Protein AF-A0A522CQW6-F1 (afdb_monomer_lite)

Structure (mmCIF, N/CA/C/O backbone):
data_AF-A0A522CQW6-F1
#
_entry.id   AF-A0A522CQW6-F1
#
loop_
_atom_site.group_PDB
_atom_site.id
_atom_site.type_symbol
_atom_site.label_atom_id
_atom_site.label_alt_id
_atom_site.label_comp_id
_atom_site.label_asym_id
_atom_site.label_entity_id
_atom_site.label_seq_id
_atom_site.pdbx_PDB_ins_code
_atom_site.Cartn_x
_atom_site.Cartn_y
_atom_site.Cartn_z
_atom_site.occupancy
_atom_site.B_iso_or_equiv
_atom_site.auth_seq_id
_atom_site.auth_comp_id
_atom_site.auth_asym_id
_atom_site.auth_atom_id
_atom_site.pdbx_PDB_model_num
ATOM 1 N N . MET A 1 1 ? 16.974 -10.071 -6.911 1.00 83.94 1 MET A N 1
ATOM 2 C CA . MET A 1 1 ? 16.119 -10.008 -5.702 1.00 83.94 1 MET A CA 1
ATOM 3 C C . MET A 1 1 ? 15.702 -11.432 -5.333 1.00 83.94 1 MET A C 1
ATOM 5 O O . MET A 1 1 ? 15.340 -12.178 -6.239 1.00 83.94 1 MET A O 1
ATOM 9 N N . SER A 1 2 ? 15.813 -11.854 -4.069 1.00 90.88 2 SER A N 1
ATOM 10 C CA . SER A 1 2 ? 15.404 -13.205 -3.643 1.00 90.88 2 SER A CA 1
ATOM 11 C C . SER A 1 2 ? 13.877 -13.356 -3.662 1.00 90.88 2 SER A C 1
ATOM 13 O O . SER A 1 2 ? 13.143 -12.373 -3.542 1.00 90.88 2 SER A O 1
ATOM 15 N N . ARG A 1 3 ? 13.378 -14.586 -3.861 1.00 90.00 3 ARG A N 1
ATOM 16 C CA . ARG A 1 3 ? 11.931 -14.852 -3.841 1.00 90.00 3 ARG A CA 1
ATOM 17 C C . ARG A 1 3 ? 11.395 -14.654 -2.412 1.00 90.00 3 ARG A C 1
ATOM 19 O O . ARG A 1 3 ? 11.976 -15.227 -1.491 1.00 90.00 3 ARG A O 1
ATOM 26 N N . PRO A 1 4 ? 10.311 -13.881 -2.210 1.00 90.25 4 PRO A N 1
ATOM 27 C CA . PRO A 1 4 ? 9.712 -13.724 -0.890 1.00 90.25 4 PRO A CA 1
ATOM 28 C C . PRO A 1 4 ? 9.151 -15.055 -0.373 1.00 90.25 4 PRO A C 1
ATOM 30 O O . PRO A 1 4 ? 8.714 -15.903 -1.153 1.00 90.25 4 PRO A O 1
ATOM 33 N N . SER A 1 5 ? 9.163 -15.234 0.950 1.00 93.12 5 SER A N 1
ATOM 34 C CA . SER A 1 5 ? 8.684 -16.458 1.601 1.00 93.12 5 SER A CA 1
ATOM 35 C C . SER A 1 5 ? 7.170 -16.653 1.432 1.00 93.12 5 SER A C 1
ATOM 37 O O . SER A 1 5 ? 6.427 -15.687 1.245 1.00 93.12 5 SER A O 1
ATOM 39 N N . LEU A 1 6 ? 6.690 -17.897 1.558 1.00 90.00 6 LEU A N 1
ATOM 40 C CA . LEU A 1 6 ? 5.256 -18.231 1.494 1.00 90.00 6 LEU A CA 1
ATOM 41 C C . LEU A 1 6 ? 4.418 -17.442 2.511 1.00 90.00 6 LEU A C 1
ATOM 43 O O . LEU A 1 6 ? 3.347 -16.946 2.173 1.00 90.00 6 LEU A O 1
ATOM 47 N N . LEU A 1 7 ? 4.939 -17.245 3.725 1.00 86.56 7 LEU A N 1
ATOM 48 C CA . LEU A 1 7 ? 4.290 -16.413 4.742 1.00 86.56 7 LEU A CA 1
ATOM 49 C C . LEU A 1 7 ? 4.139 -14.960 4.282 1.00 86.56 7 LEU A C 1
ATOM 51 O O . LEU A 1 7 ? 3.097 -14.351 4.493 1.00 86.56 7 LEU A O 1
ATOM 55 N N . THR A 1 8 ? 5.137 -14.417 3.582 1.00 86.94 8 THR A N 1
ATOM 56 C CA . THR A 1 8 ? 5.069 -13.054 3.031 1.00 86.94 8 THR A CA 1
ATOM 57 C C . THR A 1 8 ? 4.005 -12.956 1.935 1.00 86.94 8 THR A C 1
ATOM 59 O O . THR A 1 8 ? 3.337 -11.932 1.819 1.00 86.94 8 THR A O 1
ATOM 62 N N . TYR A 1 9 ? 3.799 -14.021 1.155 1.00 85.50 9 TYR A N 1
ATOM 63 C CA . TYR A 1 9 ? 2.716 -14.101 0.171 1.00 85.50 9 TYR A CA 1
ATOM 64 C C . TYR A 1 9 ? 1.330 -14.168 0.814 1.00 85.50 9 TYR A C 1
ATOM 66 O O . TYR A 1 9 ? 0.411 -13.506 0.328 1.00 85.50 9 TYR A O 1
ATOM 74 N N . LEU A 1 10 ? 1.187 -14.947 1.889 1.00 86.69 10 LEU A N 1
ATOM 75 C CA . LEU A 1 10 ? -0.073 -15.078 2.616 1.00 86.69 10 LEU A CA 1
ATOM 76 C C . LEU A 1 10 ? -0.441 -13.761 3.306 1.00 86.69 10 LEU A C 1
ATOM 78 O O . LEU A 1 10 ? -1.550 -13.271 3.134 1.00 86.69 10 LEU A O 1
ATOM 82 N N . VAL A 1 11 ? 0.507 -13.169 4.037 1.00 85.75 11 VAL A N 1
ATOM 83 C CA . VAL A 1 11 ? 0.308 -11.938 4.815 1.00 85.75 11 VAL A CA 1
ATOM 84 C C . VAL A 1 11 ? 0.219 -10.707 3.914 1.00 85.75 11 VAL A C 1
ATOM 86 O O . VAL A 1 11 ? -0.605 -9.827 4.153 1.00 85.75 11 VAL A O 1
ATOM 89 N N . GLY A 1 12 ? 1.018 -10.651 2.847 1.00 75.12 12 GLY A N 1
ATOM 90 C CA . GLY A 1 12 ? 1.054 -9.534 1.901 1.00 75.12 12 GLY A CA 1
ATOM 91 C C . GLY A 1 12 ? -0.091 -9.516 0.882 1.00 75.12 12 GLY A C 1
ATOM 92 O O . GLY A 1 12 ? -0.081 -8.678 -0.024 1.00 75.12 12 GLY A O 1
ATOM 93 N N . ASN A 1 13 ? -1.062 -10.431 0.976 1.00 84.44 13 ASN A N 1
ATOM 94 C CA . ASN A 1 13 ? -2.273 -10.375 0.164 1.00 84.44 13 ASN A CA 1
ATOM 95 C C . ASN A 1 13 ? -3.153 -9.182 0.600 1.00 84.44 13 ASN A C 1
ATOM 97 O O . ASN A 1 13 ? -3.173 -8.767 1.753 1.00 84.44 13 ASN A O 1
ATOM 101 N N . ILE A 1 14 ? -3.913 -8.611 -0.332 1.00 78.75 14 ILE A N 1
ATOM 102 C CA . ILE A 1 14 ? -4.859 -7.530 -0.030 1.00 78.75 14 ILE A CA 1
ATOM 103 C C . ILE A 1 14 ? -5.956 -8.025 0.920 1.00 78.75 14 ILE A C 1
ATOM 105 O O . ILE A 1 14 ? -6.353 -7.289 1.814 1.00 78.75 14 ILE A O 1
ATOM 109 N N . ALA A 1 15 ? -6.428 -9.265 0.754 1.00 82.81 15 ALA A N 1
ATOM 110 C CA . ALA A 1 15 ? -7.473 -9.820 1.615 1.00 82.81 15 ALA A CA 1
ATOM 111 C C . ALA A 1 15 ? -7.008 -9.957 3.076 1.00 82.81 15 ALA A C 1
ATOM 113 O O . ALA A 1 15 ? -7.724 -9.551 3.988 1.00 82.81 15 ALA A O 1
ATOM 114 N N . SER A 1 16 ? -5.788 -10.456 3.294 1.00 83.12 16 SER A N 1
ATOM 115 C CA . SER A 1 16 ? -5.190 -10.552 4.629 1.00 83.12 16 SER A CA 1
ATOM 116 C C . SER A 1 16 ? -4.914 -9.174 5.221 1.00 83.12 16 SER A C 1
ATOM 118 O O . SER A 1 16 ? -5.218 -8.955 6.387 1.00 83.12 16 SER A O 1
ATOM 120 N N . LEU A 1 17 ? -4.415 -8.222 4.425 1.00 82.31 17 LEU A N 1
ATOM 121 C CA . LEU A 1 17 ? -4.214 -6.838 4.865 1.00 82.31 17 LEU A CA 1
ATOM 122 C C . LEU A 1 17 ? -5.512 -6.191 5.354 1.00 82.31 17 LEU A C 1
ATOM 124 O O . LEU A 1 17 ? -5.513 -5.563 6.408 1.00 82.31 17 LEU A O 1
ATOM 128 N N . VAL A 1 18 ? -6.614 -6.364 4.617 1.00 82.19 18 VAL A N 1
ATOM 129 C CA . VAL A 1 18 ? -7.930 -5.847 5.023 1.00 82.19 18 VAL A CA 1
ATOM 130 C C . VAL A 1 18 ? -8.399 -6.520 6.311 1.00 82.19 18 VAL A C 1
ATOM 132 O O . VAL A 1 18 ? -8.815 -5.824 7.232 1.00 82.19 18 VAL A O 1
ATOM 135 N N . ALA A 1 19 ? -8.281 -7.845 6.415 1.00 85.00 19 ALA A N 1
ATOM 136 C CA . ALA A 1 19 ? -8.679 -8.577 7.617 1.00 85.00 19 ALA A CA 1
ATOM 137 C C . ALA A 1 19 ? -7.888 -8.131 8.860 1.00 85.00 19 ALA A C 1
ATOM 139 O O . ALA A 1 19 ? -8.479 -7.834 9.897 1.00 85.00 19 ALA A O 1
ATOM 140 N N . VAL A 1 20 ? -6.561 -8.018 8.743 1.00 88.25 20 VAL A N 1
ATOM 141 C CA . VAL A 1 20 ? -5.680 -7.551 9.825 1.00 88.25 20 VAL A CA 1
ATOM 142 C C . VAL A 1 20 ? -5.999 -6.103 10.204 1.00 88.25 20 VAL A C 1
ATOM 144 O O . VAL A 1 20 ? -6.053 -5.779 11.387 1.00 88.25 20 VAL A O 1
ATOM 147 N N . PHE A 1 21 ? -6.287 -5.243 9.227 1.00 85.44 21 PHE A N 1
ATOM 148 C CA . PHE A 1 21 ? -6.679 -3.859 9.486 1.00 85.44 21 PHE A CA 1
ATOM 149 C C . PHE A 1 21 ? -8.024 -3.754 10.224 1.00 85.44 21 PHE A C 1
ATOM 151 O O . PHE A 1 21 ? -8.141 -2.992 11.181 1.00 85.44 21 PHE A O 1
ATOM 158 N N . CYS A 1 22 ? -9.028 -4.546 9.836 1.00 83.69 22 CYS A N 1
ATOM 159 C CA . CYS A 1 22 ? -10.307 -4.607 10.548 1.00 83.69 22 CYS A CA 1
ATOM 160 C C . CYS A 1 22 ? -10.133 -5.102 11.990 1.00 83.69 22 CYS A C 1
ATOM 162 O O . CYS A 1 22 ? -10.701 -4.509 12.906 1.00 83.69 22 CYS A O 1
ATOM 164 N N . LEU A 1 23 ? -9.313 -6.138 12.202 1.00 88.81 23 LEU A N 1
ATOM 165 C CA . LEU A 1 23 ? -8.975 -6.629 13.542 1.00 88.81 23 LEU A CA 1
ATOM 166 C C . LEU A 1 23 ? -8.272 -5.560 14.382 1.00 88.81 23 LEU A C 1
ATOM 168 O O . LEU A 1 23 ? -8.597 -5.396 15.556 1.00 88.81 23 LEU A O 1
ATOM 172 N N . MET A 1 24 ? -7.359 -4.794 13.782 1.00 91.94 24 MET A N 1
ATOM 173 C CA . MET A 1 24 ? -6.709 -3.666 14.447 1.00 91.94 24 MET A CA 1
ATOM 174 C C . MET A 1 24 ? -7.730 -2.615 14.887 1.00 91.94 24 MET A C 1
ATOM 176 O O . MET A 1 24 ? -7.747 -2.250 16.061 1.00 91.94 24 MET A O 1
ATOM 180 N N . LEU A 1 25 ? -8.617 -2.168 13.994 1.00 85.75 25 LEU A N 1
ATOM 181 C CA . LEU A 1 25 ? -9.652 -1.186 14.336 1.00 85.75 25 LEU A CA 1
ATOM 182 C C . LEU A 1 25 ? -10.578 -1.686 15.449 1.00 85.75 25 LEU A C 1
ATOM 184 O O . LEU A 1 25 ? -10.852 -0.947 16.394 1.00 85.75 25 LEU A O 1
ATOM 188 N N . TRP A 1 26 ? -11.011 -2.944 15.364 1.00 90.38 26 TRP A N 1
ATOM 189 C CA . TRP A 1 26 ? -11.830 -3.566 16.400 1.00 90.38 26 TRP A CA 1
ATOM 190 C C . TRP A 1 26 ? -11.096 -3.619 17.744 1.00 90.38 26 TRP A C 1
ATOM 192 O O . TRP A 1 26 ? -11.666 -3.233 18.758 1.00 90.38 26 TRP A O 1
ATOM 202 N N . SER A 1 27 ? -9.819 -4.014 17.757 1.00 90.00 27 SER A N 1
ATOM 203 C CA . SER A 1 27 ? -9.025 -4.087 18.991 1.00 90.00 27 SER A CA 1
ATOM 204 C C . SER A 1 27 ? -8.812 -2.719 19.646 1.00 90.00 27 SER A C 1
ATOM 206 O O . SER A 1 27 ? -8.864 -2.613 20.868 1.00 90.00 27 SER A O 1
ATOM 208 N N . ILE A 1 28 ? -8.636 -1.662 18.845 1.00 84.88 28 ILE A N 1
ATOM 209 C CA . ILE A 1 28 ? -8.532 -0.285 19.340 1.00 84.88 28 ILE A CA 1
ATOM 210 C C . ILE A 1 28 ? -9.862 0.127 19.973 1.00 84.88 28 ILE A C 1
ATOM 212 O O . ILE A 1 28 ? -9.880 0.598 21.107 1.00 84.88 28 ILE A O 1
ATOM 216 N N . TYR A 1 29 ? -10.980 -0.107 19.285 1.00 84.69 29 TYR A N 1
ATOM 217 C CA . TYR A 1 29 ? -12.312 0.180 19.819 1.00 84.69 29 TYR A CA 1
ATOM 218 C C . TYR A 1 29 ? -12.605 -0.591 21.120 1.00 84.69 29 TYR A C 1
ATOM 220 O O . TYR A 1 29 ? -13.091 -0.018 22.098 1.00 84.69 29 TYR A O 1
ATOM 228 N N . ALA A 1 30 ? -12.259 -1.877 21.161 1.00 87.19 30 ALA A N 1
ATOM 229 C CA . ALA A 1 30 ? -12.442 -2.728 22.331 1.00 87.19 30 ALA A CA 1
ATOM 230 C C . ALA A 1 30 ? -11.562 -2.286 23.519 1.00 87.19 30 ALA A C 1
ATOM 232 O O . ALA A 1 30 ? -11.977 -2.396 24.672 1.00 87.19 30 ALA A O 1
ATOM 233 N N . ALA A 1 31 ? -10.376 -1.726 23.252 1.00 90.19 31 ALA A N 1
ATOM 234 C CA . ALA A 1 31 ? -9.528 -1.134 24.285 1.00 90.19 31 ALA A CA 1
ATOM 235 C C . ALA A 1 31 ? -10.116 0.168 24.850 1.00 90.19 31 ALA A C 1
ATOM 237 O O . ALA A 1 31 ? -10.150 0.347 26.066 1.00 90.19 31 ALA A O 1
ATOM 238 N N . PHE A 1 32 ? -10.655 1.043 23.995 1.00 85.12 32 PHE A N 1
ATOM 239 C CA . PHE A 1 32 ? -11.315 2.280 24.437 1.00 85.12 32 PHE A CA 1
ATOM 240 C C . PHE A 1 32 ? -12.586 2.031 25.256 1.00 85.12 32 PHE A C 1
ATOM 242 O O . PHE A 1 32 ? -12.896 2.804 26.157 1.00 85.12 32 PHE A O 1
ATOM 249 N N . THR A 1 33 ? -13.310 0.949 24.971 1.00 90.81 33 THR A N 1
ATOM 250 C CA . THR A 1 33 ? -14.508 0.550 25.730 1.00 90.81 33 THR A CA 1
ATOM 251 C C . THR A 1 33 ? -14.187 -0.260 26.990 1.00 90.81 33 THR A C 1
ATOM 253 O O . THR A 1 33 ? -15.102 -0.659 27.706 1.00 90.81 33 THR A O 1
ATOM 256 N N . GLY A 1 34 ? -12.904 -0.512 27.277 1.00 90.62 34 GLY A N 1
ATOM 257 C CA . GLY A 1 34 ? -12.461 -1.281 28.442 1.00 90.62 34 GLY A CA 1
ATOM 258 C C . GLY A 1 34 ? -12.728 -2.788 28.352 1.00 90.62 34 GLY A C 1
ATOM 259 O O . GLY A 1 34 ? -12.527 -3.496 29.333 1.00 90.62 34 GLY A O 1
ATOM 260 N N . GLN A 1 35 ? -13.161 -3.298 27.194 1.00 91.94 35 GLN A N 1
ATOM 261 C CA . GLN A 1 35 ? -13.427 -4.727 26.980 1.00 91.94 35 GLN A CA 1
ATOM 262 C C . GLN A 1 35 ? -12.139 -5.544 26.847 1.00 91.94 35 GLN A C 1
ATOM 264 O O . GLN A 1 35 ? -12.121 -6.744 27.117 1.00 91.94 35 GLN A O 1
ATOM 269 N N . VAL A 1 36 ? -11.062 -4.905 26.389 1.00 93.81 36 VAL A N 1
ATOM 270 C CA . VAL A 1 36 ? -9.785 -5.546 26.077 1.00 93.81 36 VAL A CA 1
ATOM 271 C C . VAL A 1 36 ? -8.641 -4.683 26.618 1.00 93.81 36 VAL A C 1
ATOM 273 O O . VAL A 1 36 ? -8.721 -3.459 26.619 1.00 93.81 36 VAL A O 1
ATOM 276 N N . GLY A 1 37 ? -7.551 -5.297 27.087 1.00 94.25 37 GLY A N 1
ATOM 277 C CA . GLY A 1 37 ? -6.387 -4.550 27.573 1.00 94.25 37 GLY A CA 1
ATOM 278 C C . GLY A 1 37 ? -5.667 -3.769 26.463 1.00 94.25 37 GLY A C 1
ATOM 279 O O . GLY A 1 37 ? -5.501 -4.268 25.350 1.00 94.25 37 GLY A O 1
ATOM 280 N N . TRP A 1 38 ? -5.154 -2.573 26.784 1.00 91.62 38 TRP A N 1
ATOM 281 C CA . TRP A 1 38 ? -4.418 -1.693 25.855 1.00 91.62 38 TRP A CA 1
ATOM 282 C C . TRP A 1 38 ? -3.239 -2.368 25.135 1.00 91.62 38 TRP A C 1
ATOM 284 O O . TRP A 1 38 ? -2.903 -2.010 24.006 1.00 91.62 38 TRP A O 1
ATOM 294 N N . TRP A 1 39 ? -2.628 -3.380 25.753 1.00 93.44 39 TRP A N 1
ATOM 295 C CA . TRP A 1 39 ? -1.534 -4.152 25.164 1.00 93.44 39 TRP A CA 1
ATOM 296 C C . TRP A 1 39 ? -1.960 -4.946 23.916 1.00 93.44 39 TRP A C 1
ATOM 298 O O . TRP A 1 39 ? -1.151 -5.103 23.003 1.00 93.44 39 TRP A O 1
ATOM 308 N N . ILE A 1 40 ? -3.223 -5.384 23.819 1.00 93.19 40 ILE A N 1
ATOM 309 C CA . ILE A 1 40 ? -3.742 -6.077 22.625 1.00 93.19 40 ILE A CA 1
ATOM 310 C C . ILE A 1 40 ? -3.861 -5.099 21.457 1.00 93.19 40 ILE A C 1
ATOM 312 O O . ILE A 1 40 ? -3.463 -5.433 20.342 1.00 93.19 40 ILE A O 1
ATOM 316 N N . ALA A 1 41 ? -4.342 -3.877 21.705 1.00 87.62 41 ALA A N 1
ATOM 317 C CA . ALA A 1 41 ? -4.404 -2.838 20.678 1.00 87.62 41 ALA A CA 1
ATOM 318 C C . ALA A 1 41 ? -2.999 -2.484 20.157 1.00 87.62 41 ALA A C 1
ATOM 320 O O . ALA A 1 41 ? -2.789 -2.394 18.946 1.00 87.62 41 ALA A O 1
ATOM 321 N N . LEU A 1 42 ? -2.008 -2.373 21.052 1.00 92.19 42 LEU A N 1
ATOM 322 C CA . LEU A 1 42 ? -0.607 -2.172 20.663 1.00 92.19 42 LEU A CA 1
ATOM 323 C C . LEU A 1 42 ? -0.067 -3.339 19.824 1.00 92.19 42 LEU A C 1
ATOM 325 O O . LEU A 1 42 ? 0.542 -3.112 18.777 1.00 92.19 42 LEU A O 1
ATOM 329 N N . ALA A 1 43 ? -0.331 -4.584 20.231 1.00 93.19 43 ALA A N 1
ATOM 330 C CA . ALA A 1 43 ? 0.069 -5.763 19.468 1.00 93.19 43 ALA A CA 1
ATOM 331 C C . ALA A 1 43 ? -0.564 -5.777 18.065 1.00 93.19 43 ALA A C 1
ATOM 333 O O . ALA A 1 43 ? 0.124 -6.037 17.075 1.00 93.19 43 ALA A O 1
ATOM 334 N N . ALA A 1 44 ? -1.847 -5.424 17.950 1.00 91.19 44 ALA A N 1
ATOM 335 C CA . ALA A 1 44 ? -2.542 -5.356 16.669 1.00 91.19 44 ALA A CA 1
ATOM 336 C C . ALA A 1 44 ? -1.951 -4.285 15.733 1.00 91.19 44 ALA A C 1
ATOM 338 O O . ALA A 1 44 ? -1.820 -4.524 14.528 1.00 91.19 44 ALA A O 1
ATOM 339 N N . ILE A 1 45 ? -1.525 -3.136 16.271 1.00 90.00 45 ILE A N 1
ATOM 340 C CA . ILE A 1 45 ? -0.824 -2.094 15.502 1.00 90.00 45 ILE A CA 1
ATOM 341 C C . ILE A 1 45 ? 0.506 -2.631 14.952 1.00 90.00 45 ILE A C 1
ATOM 343 O O . ILE A 1 45 ? 0.798 -2.456 13.764 1.00 90.00 45 ILE A O 1
ATOM 347 N N . VAL A 1 46 ? 1.295 -3.332 15.775 1.00 93.56 46 VAL A N 1
ATOM 348 C CA . VAL A 1 46 ? 2.576 -3.927 15.349 1.00 93.56 46 VAL A CA 1
ATOM 349 C C . VAL A 1 46 ? 2.361 -4.963 14.242 1.00 93.56 46 VAL A C 1
ATOM 351 O O . VAL A 1 46 ? 3.012 -4.887 13.197 1.00 93.56 46 VAL A O 1
ATOM 354 N N . VAL A 1 47 ? 1.407 -5.882 14.417 1.00 91.12 47 VAL A N 1
ATOM 355 C CA . VAL A 1 47 ? 1.074 -6.912 13.413 1.00 91.12 47 VAL A CA 1
ATOM 356 C C . VAL A 1 47 ? 0.612 -6.279 12.098 1.00 91.12 47 VAL A C 1
ATOM 358 O O . VAL A 1 47 ? 1.019 -6.713 11.013 1.00 91.12 47 VAL A O 1
ATOM 361 N N . THR A 1 48 ? -0.185 -5.213 12.170 1.00 89.94 48 THR A N 1
ATOM 362 C CA . THR A 1 48 ? -0.636 -4.472 10.984 1.00 89.94 48 THR A CA 1
ATOM 363 C C . THR A 1 48 ? 0.540 -3.817 10.264 1.00 89.94 48 THR A C 1
ATOM 365 O O . THR A 1 48 ? 0.666 -3.956 9.047 1.00 89.94 48 THR A O 1
ATOM 368 N N . SER A 1 49 ? 1.453 -3.178 10.999 1.00 90.12 49 SER A N 1
ATOM 369 C CA . SER A 1 49 ? 2.667 -2.571 10.436 1.00 90.12 49 SER A CA 1
ATOM 370 C C . SER A 1 49 ? 3.561 -3.605 9.737 1.00 90.12 49 SER A C 1
ATOM 372 O O . SER A 1 49 ? 3.982 -3.406 8.592 1.00 90.12 49 SER A O 1
ATOM 374 N N . MET A 1 50 ? 3.781 -4.766 10.366 1.00 90.69 50 MET A N 1
ATOM 375 C CA . MET A 1 50 ? 4.516 -5.880 9.754 1.00 90.69 50 MET A CA 1
ATOM 376 C C . MET A 1 50 ? 3.836 -6.375 8.472 1.00 90.69 50 MET A C 1
ATOM 378 O O . MET A 1 50 ? 4.514 -6.623 7.471 1.00 90.69 50 MET A O 1
ATOM 382 N N . SER A 1 51 ? 2.504 -6.453 8.472 1.00 89.56 51 SER A N 1
ATOM 383 C CA . SER A 1 51 ? 1.719 -6.879 7.309 1.00 89.56 51 SER A CA 1
ATOM 384 C C . SER A 1 51 ? 1.820 -5.889 6.146 1.00 89.56 51 SER A C 1
ATOM 386 O O . SER A 1 51 ? 2.007 -6.295 4.997 1.00 89.56 51 SER A O 1
ATOM 388 N N . VAL A 1 52 ? 1.781 -4.583 6.431 1.00 85.81 52 VAL A N 1
ATOM 389 C CA . VAL A 1 52 ? 1.984 -3.524 5.426 1.00 85.81 52 VAL A CA 1
ATOM 390 C C . VAL A 1 52 ? 3.387 -3.608 4.828 1.00 85.81 52 VAL A C 1
ATOM 392 O O . VAL A 1 52 ? 3.544 -3.570 3.606 1.00 85.81 52 VAL A O 1
ATOM 395 N N . ASN A 1 53 ? 4.410 -3.799 5.662 1.00 90.31 53 ASN A N 1
ATOM 396 C CA . ASN A 1 53 ? 5.787 -3.953 5.196 1.00 90.31 53 ASN A CA 1
ATOM 397 C C . ASN A 1 53 ? 5.968 -5.207 4.324 1.00 90.31 53 ASN A C 1
ATOM 399 O O . ASN A 1 53 ? 6.638 -5.144 3.290 1.00 90.31 53 ASN A O 1
ATOM 403 N N . ALA A 1 54 ? 5.331 -6.324 4.684 1.00 89.38 54 ALA A N 1
ATOM 404 C CA . ALA A 1 54 ? 5.299 -7.533 3.862 1.00 89.38 54 ALA A CA 1
ATOM 405 C C . ALA A 1 54 ? 4.630 -7.280 2.497 1.00 89.38 54 ALA A C 1
ATOM 407 O O . ALA A 1 54 ? 5.175 -7.671 1.461 1.00 89.38 54 ALA A O 1
ATOM 408 N N . GLY A 1 55 ? 3.501 -6.564 2.475 1.00 86.25 55 GLY A N 1
ATOM 409 C CA . GLY A 1 55 ? 2.810 -6.168 1.243 1.00 86.25 55 GLY A CA 1
ATOM 410 C C . GLY A 1 55 ? 3.652 -5.263 0.335 1.00 86.25 55 GLY A C 1
ATOM 411 O O . GLY A 1 55 ? 3.681 -5.458 -0.886 1.00 86.25 55 GLY A O 1
ATOM 412 N N . ASN A 1 56 ? 4.399 -4.320 0.916 1.00 87.31 56 ASN A N 1
ATOM 413 C CA . ASN A 1 56 ? 5.315 -3.450 0.172 1.00 87.31 56 ASN A CA 1
ATOM 414 C C . ASN A 1 56 ? 6.437 -4.257 -0.495 1.00 87.31 56 ASN A C 1
ATOM 416 O O . ASN A 1 56 ? 6.647 -4.116 -1.700 1.00 87.31 56 ASN A O 1
ATOM 420 N N . ARG A 1 57 ? 7.078 -5.177 0.241 1.00 88.69 57 ARG A N 1
ATOM 421 C CA . ARG A 1 57 ? 8.111 -6.080 -0.307 1.00 88.69 57 ARG A CA 1
ATOM 422 C C . ARG A 1 57 ? 7.571 -6.955 -1.437 1.00 88.69 57 ARG A C 1
ATOM 424 O O . ARG A 1 57 ? 8.244 -7.160 -2.444 1.00 88.69 57 ARG A O 1
ATOM 431 N N . LEU A 1 58 ? 6.343 -7.455 -1.295 1.00 88.75 58 LEU A N 1
ATOM 432 C CA . LEU A 1 58 ? 5.693 -8.258 -2.330 1.00 88.75 58 LEU A CA 1
ATOM 433 C C . LEU A 1 58 ? 5.425 -7.439 -3.601 1.00 88.75 58 LEU A C 1
ATOM 435 O O . LEU A 1 58 ? 5.587 -7.938 -4.714 1.00 88.75 58 LEU A O 1
ATOM 439 N N . THR A 1 59 ? 5.014 -6.181 -3.434 1.00 86.69 59 THR A N 1
ATOM 440 C CA . THR A 1 59 ? 4.771 -5.244 -4.539 1.00 86.69 59 THR A CA 1
ATOM 441 C C . THR A 1 59 ? 6.071 -4.899 -5.256 1.00 86.69 59 THR A C 1
ATOM 443 O O . THR A 1 59 ? 6.124 -4.950 -6.482 1.00 86.69 59 THR A O 1
ATOM 446 N N . GLU A 1 60 ? 7.134 -4.626 -4.504 1.00 89.25 60 GLU A N 1
ATOM 447 C CA . GLU A 1 60 ? 8.468 -4.366 -5.043 1.00 89.25 60 GLU A CA 1
ATOM 448 C C . GLU A 1 60 ? 9.005 -5.573 -5.822 1.00 89.25 60 GLU A C 1
ATOM 450 O O . GLU A 1 60 ? 9.404 -5.429 -6.976 1.00 89.25 60 GLU A O 1
ATOM 455 N N . TYR A 1 61 ? 8.898 -6.781 -5.258 1.00 91.62 61 TYR A N 1
ATOM 456 C CA . TYR A 1 61 ? 9.274 -8.017 -5.947 1.00 91.62 61 TYR A CA 1
ATOM 457 C C . TYR A 1 61 ? 8.480 -8.229 -7.245 1.00 91.62 61 TYR A C 1
ATOM 459 O O . TYR A 1 61 ? 9.050 -8.617 -8.265 1.00 91.62 61 TYR A O 1
ATOM 467 N N . ARG A 1 62 ? 7.165 -7.963 -7.235 1.00 87.75 62 ARG A N 1
ATOM 468 C CA . ARG A 1 62 ? 6.314 -8.062 -8.435 1.00 87.75 62 ARG A CA 1
ATOM 469 C C . ARG A 1 62 ? 6.709 -7.046 -9.503 1.00 87.75 62 ARG A C 1
ATOM 471 O O . ARG A 1 62 ? 6.721 -7.408 -10.675 1.00 87.75 62 ARG A O 1
ATOM 478 N N . ASN A 1 63 ? 7.037 -5.818 -9.107 1.00 87.56 63 ASN A N 1
ATOM 479 C CA . ASN A 1 63 ? 7.501 -4.780 -10.026 1.00 87.56 63 ASN A CA 1
ATOM 480 C C . ASN A 1 63 ? 8.849 -5.163 -10.637 1.00 87.56 63 ASN A C 1
ATOM 482 O O . ASN A 1 63 ? 8.954 -5.217 -11.857 1.00 87.56 63 ASN A O 1
ATOM 486 N N . TRP A 1 64 ? 9.824 -5.540 -9.804 1.00 92.31 64 TRP A N 1
ATOM 487 C CA . TRP A 1 64 ? 11.127 -6.022 -10.263 1.00 92.31 64 TRP A CA 1
ATOM 488 C C . TRP A 1 64 ? 10.982 -7.195 -11.237 1.00 92.31 64 TRP A C 1
ATOM 490 O O . TRP A 1 64 ? 11.574 -7.185 -12.312 1.00 92.31 64 TRP A O 1
ATOM 500 N N . LYS A 1 65 ? 10.151 -8.189 -10.897 1.00 90.56 65 LYS A N 1
ATOM 501 C CA . LYS A 1 65 ? 9.930 -9.355 -11.757 1.00 90.56 65 LYS A CA 1
ATOM 502 C C . LYS A 1 65 ? 9.270 -8.977 -13.080 1.00 90.56 65 LYS A C 1
ATOM 504 O O . LYS A 1 65 ? 9.647 -9.509 -14.112 1.00 90.56 65 LYS A O 1
ATOM 509 N N . ARG A 1 66 ? 8.306 -8.056 -13.060 1.00 84.88 66 ARG A N 1
ATOM 510 C CA . ARG A 1 66 ? 7.662 -7.552 -14.277 1.00 84.88 66 ARG A CA 1
ATOM 511 C C . ARG A 1 66 ? 8.667 -6.845 -15.186 1.00 84.88 66 ARG A C 1
ATOM 513 O O . ARG A 1 66 ? 8.623 -7.049 -16.391 1.00 84.88 66 ARG A O 1
ATOM 520 N N . ASP A 1 67 ? 9.546 -6.030 -14.616 1.00 84.94 67 ASP A N 1
ATOM 521 C CA . ASP A 1 67 ? 10.553 -5.299 -15.384 1.00 84.94 67 ASP A CA 1
ATOM 522 C C . ASP A 1 67 ? 11.621 -6.266 -15.939 1.00 84.94 67 ASP A C 1
ATOM 524 O O . ASP A 1 67 ? 12.036 -6.130 -17.086 1.00 84.94 67 ASP A O 1
ATOM 528 N N . TRP A 1 68 ? 11.986 -7.304 -15.177 1.00 87.56 68 TRP A N 1
ATOM 529 C CA . TRP A 1 68 ? 12.845 -8.401 -15.638 1.00 87.56 68 TRP A CA 1
ATOM 530 C C . TRP A 1 68 ? 12.214 -9.209 -16.782 1.00 87.56 68 TRP A C 1
ATOM 532 O O . TRP A 1 68 ? 12.858 -9.448 -17.801 1.00 87.56 68 TRP A O 1
ATOM 542 N N . ASP A 1 69 ? 10.942 -9.593 -16.644 1.00 87.44 69 ASP A N 1
ATOM 543 C CA . ASP A 1 69 ? 10.195 -10.319 -17.677 1.00 87.44 69 ASP A CA 1
ATOM 544 C C . ASP A 1 69 ? 10.018 -9.455 -18.947 1.00 87.44 69 ASP A C 1
ATOM 546 O O . ASP A 1 69 ? 10.010 -9.971 -20.061 1.00 87.44 69 ASP A O 1
ATOM 550 N N . ALA A 1 70 ? 9.934 -8.127 -18.812 1.00 82.19 70 ALA A N 1
ATOM 551 C CA . ALA A 1 70 ? 9.893 -7.222 -19.960 1.00 82.19 70 ALA A CA 1
ATOM 552 C C . ALA A 1 70 ? 11.224 -7.195 -20.739 1.00 82.19 70 ALA A C 1
ATOM 554 O O . ALA A 1 70 ? 11.209 -7.067 -21.961 1.00 82.19 70 ALA A O 1
ATOM 555 N N . MET A 1 71 ? 12.368 -7.350 -20.059 1.00 84.62 71 MET A N 1
ATOM 556 C CA . MET A 1 71 ? 13.687 -7.429 -20.708 1.00 84.62 71 MET A CA 1
ATOM 557 C C . MET A 1 71 ? 13.897 -8.746 -21.464 1.00 84.62 71 MET A C 1
ATOM 559 O O . MET A 1 71 ? 14.627 -8.766 -22.449 1.00 84.62 71 MET A O 1
ATOM 563 N N . SER A 1 72 ? 13.251 -9.838 -21.041 1.00 86.50 72 SER A N 1
ATOM 564 C CA . SER A 1 72 ? 13.339 -11.137 -21.725 1.00 86.50 72 SER A CA 1
ATOM 565 C C . SER A 1 72 ? 12.431 -11.250 -22.957 1.00 86.50 72 SER A 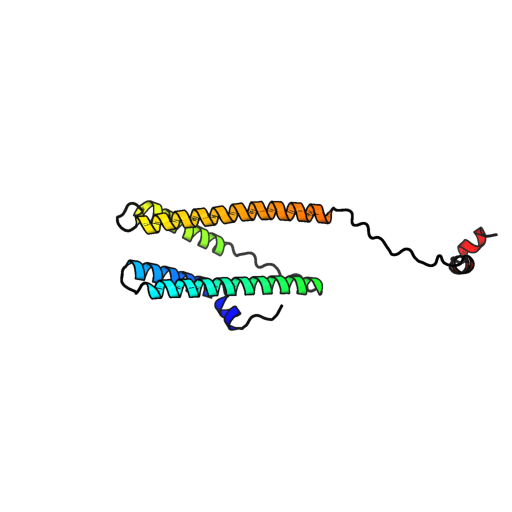C 1
ATOM 567 O O . SER A 1 72 ? 12.343 -12.320 -23.556 1.00 86.50 72 SER A O 1
ATOM 569 N N . GLY A 1 73 ? 11.749 -10.164 -23.340 1.00 84.12 73 GLY A N 1
ATOM 570 C CA . GLY A 1 73 ? 10.806 -10.153 -24.457 1.00 84.12 73 GLY A CA 1
ATOM 571 C C . GLY A 1 73 ? 9.490 -10.872 -24.153 1.00 84.12 73 GLY A C 1
ATOM 572 O O . GLY A 1 73 ? 8.689 -11.088 -25.063 1.00 84.12 73 GLY A O 1
ATOM 573 N N . ALA A 1 74 ? 9.233 -11.241 -22.892 1.00 82.06 74 ALA A N 1
ATOM 574 C CA . ALA A 1 74 ? 7.945 -11.798 -22.515 1.00 82.06 74 ALA A CA 1
ATOM 575 C C . ALA A 1 74 ? 6.862 -10.723 -22.684 1.00 82.06 74 ALA A C 1
ATOM 577 O O . ALA A 1 74 ? 7.006 -9.584 -22.234 1.00 82.06 74 ALA A O 1
ATOM 578 N N . SER A 1 75 ? 5.753 -11.086 -23.331 1.00 73.56 75 SER A N 1
ATOM 579 C CA . SER A 1 75 ? 4.636 -10.169 -23.559 1.00 73.56 75 SER A CA 1
ATOM 580 C C . SER A 1 75 ? 4.156 -9.553 -22.235 1.00 73.56 75 SER A C 1
ATOM 582 O O . SER A 1 75 ? 3.973 -10.284 -21.252 1.00 73.56 75 SER A O 1
ATOM 584 N N . PRO A 1 76 ? 3.942 -8.224 -22.183 1.00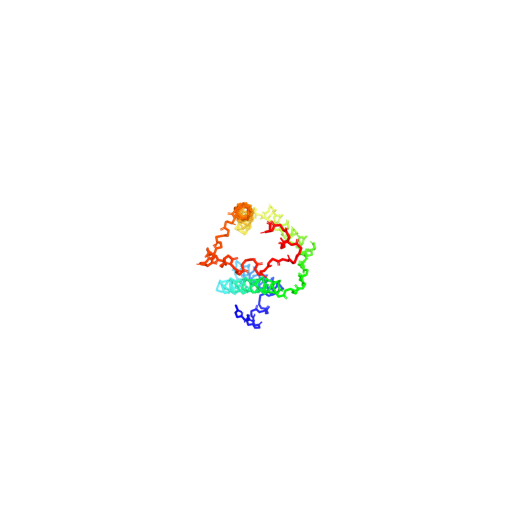 69.69 76 PRO A N 1
ATOM 585 C CA . PRO A 1 76 ? 3.622 -7.531 -20.945 1.00 69.69 76 PRO A CA 1
ATOM 586 C C . PRO A 1 76 ? 2.334 -8.099 -20.354 1.00 69.69 76 PRO A C 1
ATOM 588 O O . PRO A 1 76 ? 1.264 -8.028 -20.959 1.00 69.69 76 PRO A O 1
ATOM 591 N N . ARG A 1 77 ? 2.425 -8.662 -19.142 1.00 69.06 77 ARG A N 1
ATOM 592 C CA . ARG A 1 77 ? 1.234 -9.060 -18.384 1.00 69.06 77 ARG A CA 1
ATOM 593 C C . ARG A 1 77 ? 0.369 -7.819 -18.195 1.00 69.06 77 ARG A C 1
ATOM 595 O O . ARG A 1 77 ? 0.836 -6.840 -17.609 1.00 69.06 77 ARG A O 1
ATOM 602 N N . GLN A 1 78 ? -0.869 -7.858 -18.694 1.00 64.06 78 GLN A N 1
ATOM 603 C CA . GLN A 1 78 ? -1.831 -6.771 -18.521 1.00 64.06 78 GLN A CA 1
ATOM 604 C C . GLN A 1 78 ? -1.857 -6.352 -17.050 1.00 64.06 78 GLN A C 1
ATOM 606 O O . GLN A 1 78 ? -2.068 -7.174 -16.155 1.00 64.06 78 GLN A O 1
ATOM 611 N N . GLN A 1 79 ? -1.620 -5.063 -16.794 1.00 60.94 79 GLN A N 1
ATOM 612 C CA . GLN A 1 79 ? -1.861 -4.507 -15.472 1.00 60.94 79 GLN A CA 1
ATOM 613 C C . GLN A 1 79 ? -3.338 -4.726 -15.163 1.00 60.94 79 GLN A C 1
ATOM 615 O O . GLN A 1 79 ? -4.203 -4.185 -15.850 1.00 60.94 79 GLN A O 1
ATOM 620 N N . LEU A 1 80 ? -3.619 -5.534 -14.139 1.00 61.94 80 LEU A N 1
ATOM 621 C CA . LEU A 1 80 ? -4.959 -5.674 -13.586 1.00 61.94 80 LEU A CA 1
ATOM 622 C C . LEU A 1 80 ? -5.434 -4.271 -13.203 1.00 61.94 80 LEU A C 1
ATOM 624 O O . LEU A 1 80 ? -4.993 -3.711 -12.195 1.00 61.94 80 LEU A O 1
ATOM 628 N N . ARG A 1 81 ? -6.295 -3.682 -14.041 1.00 67.56 81 ARG A N 1
ATOM 629 C CA . ARG A 1 81 ? -7.012 -2.453 -13.708 1.00 67.56 81 ARG A CA 1
ATOM 630 C C . ARG A 1 81 ? -7.664 -2.696 -12.359 1.00 67.56 81 ARG A C 1
ATOM 632 O O . ARG A 1 81 ? -8.343 -3.706 -12.178 1.00 67.56 81 ARG A O 1
ATOM 639 N N . ILE A 1 82 ? -7.427 -1.794 -11.409 1.00 71.56 82 ILE A N 1
ATOM 640 C CA . ILE A 1 82 ? -8.122 -1.851 -10.126 1.00 71.56 82 ILE A CA 1
ATOM 641 C C . ILE A 1 82 ? -9.613 -1.831 -10.471 1.00 71.56 82 ILE A C 1
ATOM 643 O O . ILE A 1 82 ? -10.060 -0.873 -11.106 1.00 71.56 82 ILE A O 1
ATOM 647 N N . PRO A 1 83 ? -10.366 -2.890 -10.144 1.00 76.94 83 PRO A N 1
ATOM 648 C CA . PRO A 1 83 ? -11.748 -2.978 -10.567 1.00 76.94 83 PRO A CA 1
ATOM 649 C C . PRO A 1 83 ? -12.538 -1.854 -9.892 1.00 76.94 83 PRO A C 1
ATOM 651 O O . PRO A 1 83 ? -12.329 -1.576 -8.708 1.00 76.94 83 PRO A O 1
ATOM 654 N N . ALA A 1 84 ? -13.420 -1.195 -10.648 1.00 78.06 84 ALA A N 1
ATOM 655 C CA . ALA A 1 84 ? -14.126 0.016 -10.218 1.00 78.06 84 ALA A CA 1
ATOM 656 C C . ALA A 1 84 ? -14.837 -0.151 -8.864 1.00 78.06 84 ALA A C 1
ATOM 658 O O . ALA A 1 84 ? -14.837 0.769 -8.050 1.00 78.06 84 ALA A O 1
ATOM 659 N N . TRP A 1 85 ? -15.332 -1.358 -8.560 1.00 78.31 85 TRP A N 1
ATOM 660 C CA . TRP A 1 85 ? -15.969 -1.665 -7.278 1.00 78.31 85 TRP A CA 1
ATOM 661 C C . TRP A 1 85 ? -15.061 -1.397 -6.071 1.00 78.31 85 TRP A C 1
ATOM 663 O O . TRP A 1 85 ? -15.554 -0.952 -5.044 1.00 78.31 85 TRP A O 1
ATOM 673 N N . ARG A 1 86 ? -13.737 -1.591 -6.176 1.00 75.88 86 ARG A N 1
ATOM 674 C CA . ARG A 1 86 ? -12.804 -1.280 -5.077 1.00 75.88 86 ARG A CA 1
ATOM 675 C C . ARG A 1 86 ? -12.703 0.218 -4.815 1.00 75.88 86 ARG A C 1
ATOM 677 O O . ARG A 1 86 ? -12.555 0.619 -3.666 1.00 75.88 86 ARG A O 1
ATOM 684 N N . GLN A 1 87 ? -12.775 1.032 -5.869 1.00 80.81 87 GLN A N 1
ATOM 685 C CA . GLN A 1 87 ? -12.794 2.489 -5.735 1.00 80.81 87 GLN A CA 1
ATOM 686 C C . GLN A 1 87 ? -14.108 2.946 -5.102 1.00 80.81 87 GLN A C 1
ATOM 688 O O . GLN A 1 87 ? -14.081 3.761 -4.184 1.00 80.81 87 GLN A O 1
ATOM 693 N N . MET A 1 88 ? -15.231 2.356 -5.528 1.00 80.69 88 MET A N 1
ATOM 694 C CA . MET A 1 88 ? -16.540 2.611 -4.921 1.00 80.69 88 MET A CA 1
ATOM 695 C C . MET A 1 88 ? -16.535 2.241 -3.438 1.00 80.69 88 MET A C 1
ATOM 697 O O . MET A 1 88 ? -16.911 3.065 -2.620 1.00 80.69 88 MET A O 1
ATOM 701 N N . LEU A 1 89 ? -16.010 1.069 -3.072 1.00 82.62 89 LEU A N 1
ATOM 702 C CA . LEU A 1 89 ? -15.953 0.609 -1.680 1.00 82.62 89 LEU A CA 1
ATOM 703 C C . LEU A 1 89 ? -15.102 1.541 -0.802 1.00 82.62 89 LEU A C 1
ATOM 705 O O . LEU A 1 89 ? -15.517 1.905 0.296 1.00 82.62 89 LEU A O 1
ATOM 709 N N . GLY A 1 90 ? -13.949 1.994 -1.305 1.00 82.56 90 GLY A N 1
ATOM 710 C CA . GLY A 1 90 ? -13.124 2.992 -0.617 1.00 82.56 90 GLY A CA 1
ATOM 711 C C . GLY A 1 90 ? -13.841 4.335 -0.433 1.00 82.56 90 GLY A C 1
ATOM 712 O O . GLY A 1 90 ? -13.794 4.909 0.655 1.00 82.56 90 GLY A O 1
ATOM 713 N N . ALA A 1 91 ? -14.550 4.809 -1.462 1.00 84.69 91 ALA A N 1
ATOM 714 C CA . ALA A 1 91 ? -15.353 6.028 -1.388 1.00 84.69 91 ALA A CA 1
ATOM 715 C C . ALA A 1 91 ? -16.525 5.885 -0.405 1.00 84.69 91 ALA A C 1
ATOM 717 O O . ALA A 1 91 ? -16.791 6.806 0.363 1.00 84.69 91 ALA A O 1
ATOM 718 N N . THR A 1 92 ? -17.180 4.721 -0.367 1.00 88.06 92 THR A N 1
ATOM 719 C CA . THR A 1 92 ? -18.255 4.421 0.585 1.00 88.06 92 THR A CA 1
ATOM 720 C C . THR A 1 92 ? -17.740 4.430 2.020 1.00 88.06 92 THR A C 1
ATOM 722 O O . THR A 1 92 ? -18.348 5.081 2.863 1.00 88.06 92 THR A O 1
ATOM 725 N N . ILE A 1 93 ? -16.607 3.778 2.309 1.00 86.75 93 ILE A N 1
ATOM 726 C CA . ILE A 1 93 ? -16.013 3.771 3.658 1.00 86.75 93 ILE A CA 1
ATOM 727 C C . ILE A 1 93 ? -15.671 5.197 4.107 1.00 86.75 93 ILE A C 1
ATOM 729 O O . ILE A 1 93 ? -15.998 5.585 5.227 1.00 86.75 93 ILE A O 1
ATOM 733 N N . LEU A 1 94 ? -15.054 5.992 3.227 1.00 89.12 94 LEU A N 1
ATOM 734 C CA . LEU A 1 94 ? -14.742 7.393 3.512 1.00 89.12 94 LEU A CA 1
ATOM 735 C C . LEU A 1 94 ? -16.003 8.231 3.744 1.00 89.12 94 LEU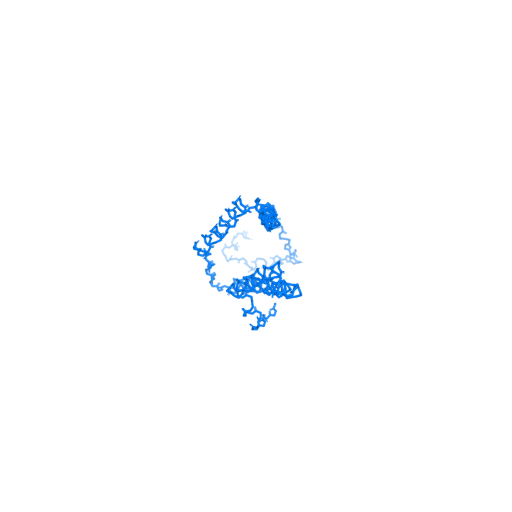 A C 1
ATOM 737 O O . LEU A 1 94 ? -16.042 9.013 4.690 1.00 89.12 94 LEU A O 1
ATOM 741 N N . GLY A 1 95 ? -17.034 8.047 2.918 1.00 89.06 95 GLY A N 1
ATOM 742 C CA . GLY A 1 95 ? -18.306 8.754 3.045 1.00 89.06 95 GLY A CA 1
ATOM 743 C C . GLY A 1 95 ? -19.035 8.423 4.346 1.00 89.06 95 GLY A C 1
ATOM 744 O O . GLY A 1 95 ? -19.466 9.330 5.053 1.00 89.06 95 GLY A O 1
ATOM 745 N N . VAL A 1 96 ? -19.114 7.138 4.706 1.00 88.00 96 VAL A N 1
ATOM 746 C CA . VAL A 1 96 ? -19.722 6.683 5.969 1.00 88.00 96 VAL A CA 1
ATOM 747 C C . VAL A 1 96 ? -18.930 7.199 7.171 1.00 88.00 96 VAL A C 1
ATOM 749 O O . VAL A 1 96 ? -19.530 7.692 8.125 1.00 88.00 96 VAL A O 1
ATOM 752 N N . GLY A 1 97 ? -17.596 7.146 7.116 1.00 86.00 97 GLY A N 1
ATOM 753 C CA . GLY A 1 97 ? -16.729 7.688 8.164 1.00 86.00 97 GLY A CA 1
ATOM 754 C C . GLY A 1 97 ? -16.913 9.195 8.355 1.00 86.00 97 GLY A C 1
ATOM 755 O O . GLY A 1 97 ? -17.094 9.650 9.482 1.00 86.00 97 GLY A O 1
ATOM 756 N N . ALA A 1 98 ? -16.960 9.960 7.261 1.00 89.69 98 ALA A N 1
ATOM 757 C CA . ALA A 1 98 ? -17.173 11.405 7.304 1.00 89.69 98 ALA A CA 1
ATOM 758 C C . ALA A 1 98 ? -18.565 11.758 7.838 1.00 89.69 98 ALA A C 1
ATOM 760 O O . ALA A 1 98 ? -18.692 12.629 8.697 1.00 89.69 98 ALA A O 1
ATOM 761 N N . TRP A 1 99 ? -19.605 11.050 7.390 1.00 92.31 99 TRP A N 1
ATOM 762 C CA . TRP A 1 99 ? -20.959 11.228 7.910 1.00 92.31 99 TRP A CA 1
ATOM 763 C C . TRP A 1 99 ? -21.038 10.930 9.412 1.00 92.31 99 TRP A C 1
ATOM 765 O O . TRP A 1 99 ? -21.626 11.709 10.160 1.00 92.31 99 TRP A O 1
ATOM 775 N N . GLY A 1 100 ? -20.403 9.845 9.867 1.00 86.69 100 GLY A N 1
ATOM 776 C CA . GLY A 1 100 ? -20.343 9.489 11.283 1.00 86.69 100 GLY A CA 1
ATOM 777 C C . GLY A 1 100 ? -19.607 10.537 12.120 1.00 86.69 100 GLY A C 1
ATOM 778 O O . GLY A 1 100 ? -20.119 10.957 13.157 1.00 86.69 100 GLY A O 1
ATOM 779 N N . ALA A 1 101 ? -18.456 11.016 11.642 1.00 90.00 101 ALA A N 1
ATOM 780 C CA . ALA A 1 101 ? -17.685 12.063 12.309 1.00 90.00 101 ALA A CA 1
ATOM 781 C C . ALA A 1 101 ? -18.464 13.387 12.403 1.00 90.00 101 ALA A C 1
ATOM 783 O O . ALA A 1 101 ? -18.418 14.044 13.439 1.00 90.00 101 ALA A O 1
ATOM 784 N N . LEU A 1 102 ? -19.215 13.760 11.360 1.00 91.12 102 LEU A N 1
ATOM 785 C CA . LEU A 1 102 ? -20.054 14.964 11.366 1.00 91.12 102 LEU A CA 1
ATOM 786 C C . LEU A 1 102 ? -21.265 14.830 12.293 1.00 91.12 102 LEU A C 1
ATOM 788 O O . LEU A 1 102 ? -21.597 15.771 13.007 1.00 91.12 102 LEU A O 1
ATOM 792 N N . LYS A 1 103 ? -21.941 13.677 12.274 1.00 90.31 103 LYS A N 1
ATOM 793 C CA . LYS A 1 103 ? -23.210 13.492 12.988 1.00 90.31 103 LYS A CA 1
ATOM 794 C C . LYS A 1 103 ? -23.028 13.201 14.475 1.00 90.31 103 LYS A C 1
ATOM 796 O O . LYS A 1 103 ? -23.826 13.665 15.283 1.00 90.31 103 LYS A O 1
ATOM 801 N N . TYR A 1 104 ? -22.004 12.430 14.830 1.00 88.56 104 TYR A N 1
ATOM 802 C CA . TYR A 1 104 ? 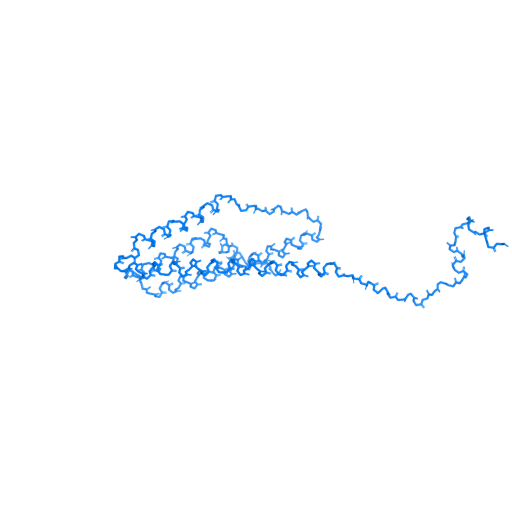-21.776 11.979 16.204 1.00 88.56 104 TYR A CA 1
ATOM 803 C C . TYR A 1 104 ? -20.589 12.670 16.877 1.00 88.56 104 TYR A C 1
ATOM 805 O O . TYR A 1 104 ? -20.396 12.482 18.070 1.00 88.56 104 TYR A O 1
ATOM 813 N N . GLY A 1 105 ? -19.814 13.494 16.164 1.00 85.69 105 GLY A N 1
ATOM 814 C CA . GLY A 1 105 ? -18.604 14.121 16.709 1.00 85.69 105 GLY A CA 1
ATOM 815 C C . GLY A 1 105 ? -18.836 15.057 17.898 1.00 85.69 105 GLY A C 1
ATOM 816 O O . GLY A 1 105 ? -17.920 15.248 18.683 1.00 85.69 105 GLY A O 1
ATOM 817 N N . ALA A 1 106 ? -20.049 15.598 18.058 1.00 86.06 106 ALA A N 1
ATOM 818 C CA . ALA A 1 106 ? -20.424 16.442 19.197 1.00 86.06 106 ALA A CA 1
ATOM 819 C C . ALA A 1 106 ? -20.937 15.650 20.417 1.00 86.06 106 ALA A C 1
ATOM 821 O O . ALA A 1 106 ? -21.308 16.248 21.424 1.00 86.06 106 ALA A O 1
ATOM 822 N N . GLN A 1 107 ? -21.025 14.316 20.331 1.00 88.81 107 GLN A N 1
ATOM 823 C CA . GLN A 1 107 ? -21.436 13.493 21.466 1.00 88.81 107 GLN A CA 1
ATOM 824 C C . GLN A 1 107 ? -20.254 13.268 22.419 1.00 88.81 107 GLN A C 1
ATOM 826 O O . GLN A 1 107 ? -19.147 12.968 21.954 1.00 88.81 107 GLN A O 1
ATOM 831 N N . PRO A 1 108 ? -20.475 13.341 23.746 1.00 86.75 108 PRO A N 1
ATOM 832 C CA . PRO A 1 108 ? -19.423 13.093 24.722 1.00 86.75 108 PRO A CA 1
ATOM 833 C C . PRO A 1 108 ? -18.858 11.678 24.535 1.00 86.75 108 PRO A C 1
ATOM 835 O O . PRO A 1 108 ? -19.595 10.693 24.530 1.00 86.75 108 PRO A O 1
ATOM 838 N N . GLY A 1 109 ? -17.540 11.590 24.331 1.00 81.62 109 GLY A N 1
ATOM 839 C CA . GLY A 1 109 ? -16.817 10.343 24.042 1.00 81.62 109 GLY A CA 1
ATOM 840 C C . GLY A 1 109 ? -16.543 10.064 22.555 1.00 81.62 109 GLY A C 1
ATOM 841 O O . GLY A 1 109 ? -15.677 9.246 22.250 1.00 81.62 109 GLY A O 1
ATOM 842 N N . MET A 1 110 ? -17.198 10.770 21.626 1.00 85.06 110 MET A N 1
ATOM 843 C CA . MET A 1 110 ? -16.992 10.614 20.173 1.00 85.06 110 MET A CA 1
ATOM 844 C C . MET A 1 110 ? -16.104 11.701 19.550 1.00 85.06 110 MET A C 1
ATOM 846 O O . MET A 1 110 ? -15.685 11.572 18.396 1.00 85.06 110 MET A O 1
ATOM 850 N N . GLU A 1 111 ? -15.747 12.725 20.325 1.00 86.69 111 GLU A N 1
ATOM 851 C CA . GLU A 1 111 ? -14.880 13.833 19.907 1.00 86.69 111 GLU A CA 1
ATOM 852 C C . GLU A 1 111 ? -13.494 13.347 19.451 1.00 86.69 111 GLU A C 1
ATOM 854 O O . GLU A 1 111 ? -13.019 13.723 18.378 1.00 86.69 111 GLU A O 1
ATOM 859 N N . ILE A 1 112 ? -12.860 12.454 20.224 1.00 81.94 112 ILE A N 1
ATOM 860 C CA . ILE A 1 112 ? -11.516 11.931 19.923 1.00 81.94 112 ILE A CA 1
ATOM 861 C C . ILE A 1 112 ? -11.518 11.093 18.628 1.00 81.94 112 ILE A C 1
ATOM 863 O O . ILE A 1 112 ? -10.711 11.387 17.742 1.00 81.94 112 ILE A O 1
ATOM 867 N N . PRO A 1 113 ? -12.408 10.092 18.442 1.00 81.00 113 PRO A N 1
ATOM 868 C CA . PRO A 1 113 ? -12.518 9.365 17.176 1.00 81.00 113 PRO A CA 1
ATOM 869 C C . PRO A 1 113 ? -12.794 10.266 15.968 1.00 81.00 113 PRO A C 1
ATOM 871 O O . PRO A 1 113 ? -12.191 10.068 14.911 1.00 81.00 113 PRO A O 1
ATOM 874 N N . ALA A 1 114 ? -13.677 11.260 16.112 1.00 86.00 114 ALA A N 1
ATOM 875 C CA . ALA A 1 114 ? -13.994 12.194 15.036 1.00 86.00 114 ALA A CA 1
ATOM 876 C C . ALA A 1 114 ? -12.769 13.039 14.653 1.00 86.00 114 ALA A C 1
ATOM 878 O O . ALA A 1 114 ? -12.448 13.167 13.470 1.00 86.00 114 ALA A O 1
ATOM 879 N N . LEU A 1 115 ? -12.034 13.556 15.641 1.00 85.69 115 LEU A N 1
ATOM 880 C CA . LEU A 1 115 ? -10.811 14.325 15.419 1.00 85.69 115 LEU A CA 1
ATOM 881 C C . LEU A 1 115 ? -9.720 13.473 14.748 1.00 85.69 115 LEU A C 1
ATOM 883 O O . LEU A 1 115 ? -9.110 13.906 13.768 1.00 85.69 115 LEU A O 1
ATOM 887 N N . LEU A 1 116 ? -9.520 12.234 15.210 1.00 83.56 116 LEU A N 1
ATOM 888 C CA . LEU A 1 116 ? -8.578 11.285 14.605 1.00 83.56 116 LEU A CA 1
ATOM 889 C C . LEU A 1 116 ? -8.946 10.945 13.157 1.00 83.56 116 LEU A C 1
ATOM 891 O O . LEU A 1 116 ? -8.054 10.857 12.310 1.00 83.56 116 LEU A O 1
ATOM 895 N N . PHE A 1 117 ? -10.237 10.790 12.852 1.00 89.31 117 PHE A N 1
ATOM 896 C CA . PHE A 1 117 ? -10.706 10.574 11.485 1.00 89.31 117 PHE A CA 1
ATOM 897 C C . PHE A 1 117 ? -10.322 11.745 10.571 1.00 89.31 117 PHE A C 1
ATOM 899 O O . PHE A 1 117 ? -9.741 11.521 9.506 1.00 89.31 117 PHE A O 1
ATOM 906 N N . TRP A 1 118 ? -10.576 12.988 10.993 1.00 88.38 118 TRP A N 1
ATOM 907 C CA . TRP A 1 118 ? -10.244 14.178 10.201 1.00 88.38 118 TRP A CA 1
ATOM 908 C C . TRP A 1 118 ? -8.740 14.370 10.016 1.00 88.38 118 TRP A C 1
ATOM 910 O O . TRP A 1 118 ? -8.299 14.654 8.900 1.00 88.38 118 TRP A O 1
ATOM 920 N N . ILE A 1 119 ? -7.944 14.156 11.067 1.00 88.38 119 ILE A N 1
ATOM 921 C CA . ILE A 1 119 ? -6.477 14.184 10.973 1.00 88.38 119 ILE A CA 1
ATOM 922 C C . ILE A 1 119 ? -5.998 13.112 9.989 1.00 88.38 119 ILE A C 1
ATOM 924 O O . ILE A 1 119 ? -5.197 13.399 9.098 1.00 88.38 119 ILE A O 1
ATOM 928 N N . GLY A 1 120 ? -6.518 11.888 10.103 1.00 82.50 120 GLY A N 1
ATOM 929 C CA . GLY A 1 120 ? -6.198 10.792 9.193 1.00 82.50 120 GLY A CA 1
ATOM 930 C C . GLY A 1 120 ? -6.535 11.126 7.739 1.00 82.50 120 GLY A C 1
ATOM 931 O O . GLY A 1 120 ? -5.701 10.928 6.853 1.00 82.50 120 GLY A O 1
ATOM 932 N N . LEU A 1 121 ? -7.717 11.697 7.491 1.00 89.00 121 LEU A N 1
ATOM 933 C CA . LEU A 1 121 ? -8.150 12.127 6.162 1.00 89.00 121 LEU A CA 1
ATOM 934 C C . LEU A 1 121 ? -7.237 13.219 5.589 1.00 89.00 121 LEU A C 1
ATOM 936 O O . LEU A 1 121 ? -6.807 13.120 4.436 1.00 89.00 121 LEU A O 1
ATOM 940 N N . ALA A 1 122 ? -6.900 14.227 6.397 1.00 87.94 122 ALA A N 1
ATOM 941 C CA . ALA A 1 122 ? -6.012 15.316 6.008 1.00 87.94 122 ALA A CA 1
ATOM 942 C C . ALA A 1 122 ? -4.608 14.805 5.647 1.00 87.94 122 ALA A C 1
ATOM 944 O O . ALA A 1 122 ? -4.058 15.192 4.615 1.00 87.94 122 ALA A O 1
ATOM 945 N N . LEU A 1 123 ? -4.048 13.881 6.436 1.00 87.88 123 LEU A N 1
ATOM 946 C CA . LEU A 1 123 ? -2.754 13.254 6.147 1.00 87.88 123 LEU A CA 1
ATOM 947 C C . LEU A 1 123 ? -2.788 12.426 4.857 1.00 87.88 123 LEU A C 1
ATOM 949 O O . LEU A 1 123 ? -1.834 12.453 4.075 1.00 87.88 123 LEU A O 1
ATOM 953 N N . LEU A 1 124 ? -3.883 11.704 4.611 1.00 87.06 124 LEU A N 1
ATOM 954 C CA . LEU A 1 124 ? -4.042 10.867 3.422 1.00 87.06 124 LEU A CA 1
ATOM 955 C C . LEU A 1 124 ? -4.132 11.729 2.154 1.00 87.06 124 LEU A C 1
ATOM 957 O O . LEU A 1 124 ? -3.410 11.473 1.185 1.00 87.06 124 LEU A O 1
ATOM 961 N N . LEU A 1 125 ? -4.937 12.796 2.190 1.00 86.75 125 LEU A N 1
ATOM 962 C CA . LEU A 1 125 ? -5.028 13.785 1.113 1.00 86.75 125 LEU A CA 1
ATOM 963 C C . LEU A 1 125 ? -3.699 14.519 0.905 1.00 86.75 125 LEU A C 1
ATOM 965 O O . LEU A 1 125 ? -3.217 14.596 -0.225 1.00 86.75 125 LEU A O 1
ATOM 969 N N . GLY A 1 126 ? -3.064 14.982 1.984 1.00 86.06 126 GLY A N 1
ATOM 970 C CA . GLY A 1 126 ? -1.766 15.655 1.944 1.00 86.06 126 GLY A CA 1
ATOM 971 C C . GLY A 1 126 ? -0.686 14.782 1.307 1.00 86.06 126 GLY A C 1
ATOM 972 O O . GLY A 1 126 ? 0.009 15.224 0.390 1.00 86.06 126 GLY A O 1
ATOM 973 N N . ARG A 1 127 ? -0.604 13.502 1.695 1.00 87.06 127 ARG A N 1
ATOM 974 C CA . ARG A 1 127 ? 0.292 12.521 1.064 1.00 87.06 127 ARG A CA 1
ATOM 975 C C . ARG A 1 127 ? -0.016 12.343 -0.419 1.00 87.06 127 ARG A C 1
ATOM 977 O O . ARG A 1 127 ? 0.917 12.236 -1.216 1.00 87.06 127 ARG A O 1
ATOM 984 N N . TRP A 1 128 ? -1.290 12.269 -0.799 1.00 83.44 128 TRP A N 1
ATOM 985 C CA . TRP A 1 128 ? -1.688 12.063 -2.192 1.00 83.44 128 TRP A CA 1
ATOM 986 C C . TRP A 1 128 ? -1.299 13.255 -3.070 1.00 83.44 128 TRP A C 1
ATOM 988 O O . TRP A 1 128 ? -0.665 13.066 -4.109 1.00 83.44 128 TRP A O 1
ATOM 998 N N . VAL A 1 129 ? -1.579 14.476 -2.607 1.00 87.75 129 VAL A N 1
ATOM 999 C CA . VAL A 1 129 ? -1.180 15.726 -3.271 1.00 87.75 129 VAL A CA 1
ATOM 1000 C C . VAL A 1 129 ? 0.342 15.827 -3.365 1.00 87.75 129 VAL A C 1
ATOM 1002 O O . VAL A 1 129 ? 0.876 16.074 -4.448 1.00 87.75 129 VAL A O 1
ATOM 1005 N N . PHE A 1 130 ? 1.054 15.561 -2.269 1.00 88.56 130 PHE A N 1
ATOM 1006 C CA . PHE A 1 130 ? 2.514 15.583 -2.235 1.00 88.56 130 PHE A CA 1
ATOM 1007 C C . PHE A 1 130 ? 3.129 14.566 -3.206 1.00 88.56 130 PHE A C 1
ATOM 1009 O O . PHE A 1 130 ? 4.003 14.912 -4.000 1.00 88.56 130 PHE A O 1
ATOM 1016 N N . MET A 1 131 ? 2.632 13.326 -3.219 1.00 83.88 131 MET A N 1
ATOM 1017 C CA . MET A 1 131 ? 3.082 12.299 -4.161 1.00 83.88 131 MET A CA 1
ATOM 1018 C C . MET A 1 131 ? 2.739 12.645 -5.608 1.00 83.88 131 MET A C 1
ATOM 1020 O O . MET A 1 131 ? 3.550 12.381 -6.493 1.00 83.88 131 MET A O 1
ATOM 1024 N N . ALA A 1 132 ? 1.571 13.230 -5.880 1.00 82.44 132 ALA A N 1
ATOM 1025 C CA . ALA A 1 132 ? 1.205 13.668 -7.224 1.00 82.44 132 ALA A CA 1
ATOM 1026 C C . ALA A 1 132 ? 2.142 14.784 -7.716 1.00 82.44 132 ALA A C 1
ATOM 1028 O O . ALA A 1 132 ? 2.642 14.718 -8.841 1.00 82.44 132 ALA A O 1
ATOM 1029 N N . ALA A 1 133 ? 2.443 15.762 -6.859 1.00 85.19 133 ALA A N 1
ATOM 1030 C CA . ALA A 1 133 ? 3.386 16.836 -7.153 1.00 85.19 133 ALA A CA 1
ATOM 1031 C C . ALA A 1 133 ? 4.815 16.306 -7.361 1.00 85.19 133 ALA A C 1
ATOM 1033 O O . ALA A 1 133 ? 5.476 16.672 -8.337 1.00 85.19 133 ALA A O 1
ATOM 1034 N N . TRP A 1 134 ? 5.278 15.394 -6.500 1.00 85.81 134 TRP A N 1
ATOM 1035 C CA . TRP A 1 134 ? 6.589 14.762 -6.650 1.00 85.81 134 TRP A CA 1
ATOM 1036 C C . TRP A 1 134 ? 6.652 13.937 -7.934 1.00 85.81 134 TRP A C 1
ATOM 1038 O O . TRP A 1 134 ? 7.572 14.123 -8.723 1.00 85.81 134 TRP A O 1
ATOM 1048 N N . ARG A 1 135 ? 5.658 13.090 -8.220 1.00 79.88 135 ARG A N 1
ATOM 1049 C CA . ARG A 1 135 ? 5.612 12.297 -9.460 1.00 79.88 135 ARG A CA 1
ATOM 1050 C C . ARG A 1 135 ? 5.642 13.175 -10.704 1.00 79.88 135 ARG A C 1
ATOM 1052 O O . ARG A 1 135 ? 6.388 12.862 -11.623 1.00 79.88 135 ARG A O 1
ATOM 1059 N N . LYS A 1 136 ? 4.907 14.293 -10.725 1.00 78.19 136 LYS A N 1
ATOM 1060 C CA . LYS A 1 136 ? 4.989 15.267 -11.826 1.00 78.19 136 LYS A CA 1
ATOM 1061 C C . LYS A 1 136 ? 6.411 15.807 -11.994 1.00 78.19 136 LYS A C 1
ATOM 1063 O O . LYS A 1 136 ? 6.924 15.803 -13.108 1.00 78.19 136 LYS A O 1
ATOM 1068 N N . ARG A 1 137 ? 7.077 16.198 -10.901 1.00 78.00 137 ARG A N 1
ATOM 1069 C CA . ARG A 1 137 ? 8.475 16.672 -10.939 1.00 78.00 137 ARG A CA 1
ATOM 1070 C C . ARG A 1 137 ? 9.464 15.584 -11.366 1.00 78.00 137 ARG A C 1
ATOM 1072 O O . ARG A 1 137 ? 10.368 15.861 -12.145 1.00 78.00 137 ARG A O 1
ATOM 1079 N N . ALA A 1 138 ? 9.302 14.359 -10.874 1.00 76.19 138 ALA A N 1
ATOM 1080 C CA . ALA A 1 138 ? 10.160 13.226 -11.213 1.00 76.19 138 ALA A CA 1
ATOM 1081 C C . ALA A 1 138 ? 10.006 12.831 -12.687 1.00 76.19 138 ALA A C 1
ATOM 1083 O O . ALA A 1 138 ? 11.005 12.640 -13.371 1.00 76.19 138 ALA A O 1
ATOM 1084 N N . ASN A 1 139 ? 8.772 12.796 -13.194 1.00 74.50 139 ASN A N 1
ATOM 1085 C CA . ASN A 1 139 ? 8.495 12.523 -14.601 1.00 74.50 139 ASN A CA 1
ATOM 1086 C C . ASN A 1 139 ? 9.032 13.637 -15.504 1.00 74.50 139 ASN A C 1
ATOM 1088 O O . ASN A 1 139 ? 9.650 13.331 -16.514 1.00 74.50 139 ASN A O 1
ATOM 1092 N N . ALA A 1 140 ? 8.871 14.910 -15.126 1.00 72.62 140 ALA A N 1
ATOM 1093 C CA . ALA A 1 140 ? 9.440 16.029 -15.880 1.00 72.62 140 ALA A CA 1
ATOM 1094 C C . ALA A 1 140 ? 10.974 15.932 -15.976 1.00 72.62 140 ALA A C 1
ATOM 1096 O O . ALA A 1 140 ? 11.533 16.098 -17.056 1.00 72.62 140 ALA A O 1
ATOM 1097 N N . LYS A 1 141 ? 11.654 15.581 -14.874 1.00 70.25 141 LYS A N 1
ATOM 1098 C CA . LYS A 1 141 ? 13.104 15.326 -14.880 1.00 70.25 141 LYS A CA 1
ATOM 1099 C C . LYS A 1 141 ? 13.489 14.108 -15.724 1.00 70.25 141 LYS A C 1
ATOM 1101 O O . LYS A 1 141 ? 14.495 14.155 -16.418 1.00 70.25 141 LYS A O 1
ATOM 1106 N N . ALA A 1 142 ? 12.708 13.030 -15.675 1.00 69.81 142 ALA A N 1
ATOM 1107 C CA . ALA A 1 142 ? 12.971 11.822 -16.456 1.00 69.81 142 ALA A CA 1
ATOM 1108 C C . ALA A 1 142 ? 12.786 12.045 -17.967 1.00 69.81 142 ALA A C 1
ATOM 1110 O O . ALA A 1 142 ? 13.550 11.497 -18.755 1.00 69.81 142 ALA A O 1
ATOM 1111 N N . VAL A 1 143 ? 11.805 12.859 -18.367 1.00 66.94 143 VAL A N 1
ATOM 1112 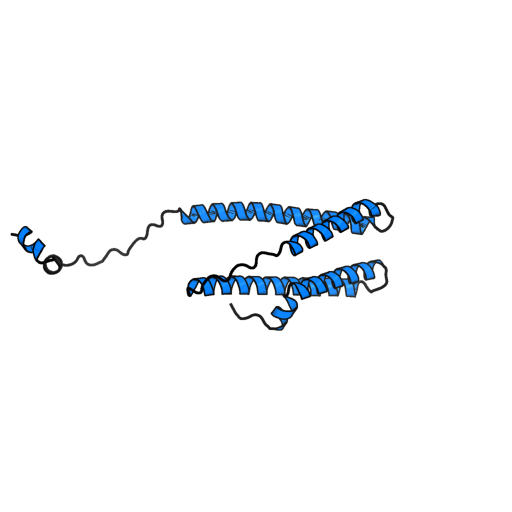C CA . VAL A 1 143 ? 11.620 13.285 -19.764 1.00 66.94 143 VAL A CA 1
ATOM 1113 C C . VAL A 1 143 ? 12.794 14.160 -20.203 1.00 66.94 143 VAL A C 1
ATOM 1115 O O . VAL A 1 143 ? 13.443 13.837 -21.189 1.00 66.94 143 VAL A O 1
ATOM 1118 N N . ALA A 1 144 ? 13.171 15.164 -19.402 1.00 66.62 144 ALA A N 1
ATOM 1119 C CA . ALA A 1 144 ? 14.335 16.005 -19.693 1.00 66.62 144 ALA A CA 1
ATOM 1120 C C . ALA A 1 144 ? 15.653 15.210 -19.808 1.00 66.62 144 ALA A C 1
ATOM 1122 O O . ALA A 1 144 ? 16.521 15.569 -20.593 1.00 66.62 144 ALA A O 1
ATOM 1123 N N . ALA A 1 145 ? 15.806 14.117 -19.052 1.00 66.44 145 ALA A N 1
ATOM 1124 C CA . ALA A 1 145 ? 16.965 13.229 -19.146 1.00 66.44 145 ALA A CA 1
ATOM 1125 C C . ALA A 1 145 ? 16.939 12.304 -20.378 1.00 66.44 145 ALA A C 1
ATOM 1127 O O . ALA A 1 145 ? 17.998 11.888 -20.837 1.00 66.44 145 ALA A O 1
ATOM 1128 N N . ARG A 1 146 ? 15.755 11.967 -20.909 1.00 59.50 146 ARG A N 1
ATOM 1129 C CA . ARG A 1 146 ? 15.609 11.192 -22.156 1.00 59.50 146 ARG A CA 1
ATOM 1130 C C . ARG A 1 146 ? 15.893 12.029 -23.398 1.00 59.50 146 ARG A C 1
ATOM 1132 O O . ARG A 1 146 ? 16.423 11.489 -24.361 1.00 59.50 146 ARG A O 1
ATOM 1139 N N . ASP A 1 147 ? 15.578 13.318 -23.340 1.00 57.03 147 ASP A N 1
ATOM 1140 C CA . ASP A 1 147 ? 15.831 14.273 -24.423 1.00 57.03 147 ASP A CA 1
ATOM 1141 C C . ASP A 1 147 ? 17.228 14.912 -24.334 1.00 57.03 147 ASP A C 1
ATOM 1143 O O . ASP A 1 147 ? 17.605 15.720 -25.183 1.00 57.03 147 ASP A O 1
ATOM 1147 N N . ALA A 1 148 ? 18.020 14.554 -23.317 1.00 60.72 148 ALA A N 1
ATOM 1148 C CA . ALA A 1 148 ? 19.416 14.950 -23.252 1.00 60.72 148 ALA A CA 1
ATOM 1149 C C . ALA A 1 148 ? 20.171 14.263 -24.406 1.00 60.72 148 ALA A C 1
ATOM 1151 O O . ALA A 1 148 ? 20.149 13.032 -24.484 1.00 60.72 148 ALA A O 1
ATOM 1152 N N . PRO A 1 149 ? 20.835 15.012 -25.307 1.00 60.28 149 PRO A N 1
ATOM 1153 C CA . PRO A 1 149 ? 21.582 14.419 -26.407 1.00 60.28 149 PRO A CA 1
ATOM 1154 C C . PRO A 1 149 ? 22.691 13.535 -25.833 1.00 60.28 149 PRO A C 1
ATOM 1156 O O . PRO A 1 149 ? 23.672 14.016 -25.266 1.00 60.28 149 PRO A O 1
ATOM 1159 N N . VAL A 1 150 ? 22.512 12.219 -25.942 1.00 59.12 150 VAL A N 1
ATOM 1160 C CA . VAL A 1 150 ? 23.530 11.249 -25.550 1.00 59.12 150 VAL A CA 1
ATOM 1161 C C . VAL A 1 150 ? 24.566 11.215 -26.664 1.00 59.12 150 VAL A C 1
ATOM 1163 O O . VAL A 1 150 ? 24.392 10.543 -27.679 1.00 59.12 150 VAL A O 1
ATOM 1166 N N . THR A 1 151 ? 25.653 11.960 -26.487 1.00 58.03 151 THR A N 1
ATOM 1167 C CA . THR A 1 151 ? 26.814 11.876 -27.373 1.00 58.03 151 THR A CA 1
ATOM 1168 C C . THR A 1 151 ? 27.522 10.552 -27.103 1.00 58.03 151 THR A C 1
ATOM 1170 O O . THR A 1 151 ? 28.282 10.419 -26.144 1.00 58.03 151 THR A O 1
ATOM 1173 N N . VAL A 1 152 ? 27.247 9.539 -27.925 1.00 60.91 152 VAL A N 1
ATOM 1174 C CA . VAL A 1 152 ? 27.988 8.275 -27.887 1.00 60.91 152 VAL A CA 1
ATOM 1175 C C . VAL A 1 152 ? 29.372 8.541 -28.470 1.00 60.91 152 VAL A C 1
ATOM 1177 O O . VAL A 1 152 ? 29.550 8.597 -29.684 1.00 60.91 152 VAL A O 1
ATOM 1180 N N . VAL A 1 153 ? 30.358 8.741 -27.597 1.00 62.38 153 VAL A N 1
ATOM 1181 C CA . VAL A 1 153 ? 31.762 8.809 -28.005 1.00 62.38 153 VAL A CA 1
ATOM 1182 C C . VAL A 1 153 ? 32.200 7.386 -28.327 1.00 62.38 153 VAL A C 1
ATOM 1184 O O . VAL A 1 153 ? 32.548 6.609 -27.438 1.00 62.38 153 VAL A O 1
ATOM 1187 N N . LEU A 1 154 ? 32.121 7.021 -29.605 1.00 64.50 154 LEU A N 1
ATOM 1188 C CA . LEU A 1 154 ? 32.729 5.787 -30.079 1.00 64.50 154 LEU A CA 1
ATOM 1189 C C . LEU A 1 154 ? 34.246 5.886 -29.860 1.00 64.50 154 LEU A C 1
ATOM 1191 O O . LEU A 1 154 ? 34.827 6.947 -30.113 1.00 64.50 154 LEU A O 1
ATOM 1195 N N . PRO A 1 155 ? 34.904 4.817 -29.381 1.00 63.41 155 PRO A N 1
ATOM 1196 C CA . PRO A 1 155 ? 36.354 4.800 -29.312 1.00 63.41 155 PRO A CA 1
ATOM 1197 C C . PRO A 1 155 ? 36.902 5.071 -30.713 1.00 63.41 155 PRO A C 1
ATOM 1199 O O . PRO A 1 155 ? 36.504 4.413 -31.674 1.00 63.41 155 PRO A O 1
ATOM 1202 N N . ILE A 1 156 ? 37.792 6.062 -30.820 1.00 64.06 156 ILE A N 1
ATOM 1203 C CA . ILE A 1 156 ? 38.483 6.396 -32.066 1.00 64.06 156 ILE A CA 1
ATOM 1204 C C . ILE A 1 156 ? 39.084 5.092 -32.608 1.00 64.06 156 ILE A C 1
ATOM 1206 O O . ILE A 1 156 ? 39.871 4.467 -31.883 1.00 64.06 156 ILE A O 1
ATOM 1210 N N . PRO A 1 157 ? 38.720 4.640 -33.824 1.00 64.69 157 PRO A N 1
ATOM 1211 C CA . PRO A 1 157 ? 39.350 3.471 -34.413 1.00 64.69 157 PRO A CA 1
ATOM 1212 C C . PRO A 1 157 ? 40.848 3.765 -34.507 1.00 64.69 157 PRO A C 1
ATOM 1214 O O . PRO A 1 157 ? 41.278 4.653 -35.237 1.00 64.69 157 PRO A O 1
ATOM 1217 N N . ARG A 1 158 ? 41.650 3.059 -33.702 1.00 63.28 158 ARG A N 1
ATOM 1218 C CA . ARG A 1 158 ? 43.098 3.306 -33.572 1.00 63.28 158 ARG A CA 1
ATOM 1219 C C . ARG A 1 158 ? 43.885 2.978 -34.841 1.00 63.28 158 ARG A C 1
ATOM 1221 O O . ARG A 1 158 ? 45.082 3.231 -34.886 1.00 63.28 158 ARG A O 1
ATOM 1228 N N . GLN A 1 159 ? 43.236 2.404 -35.846 1.00 66.38 159 GLN A N 1
ATOM 1229 C CA . GLN A 1 159 ? 43.844 2.047 -37.113 1.00 66.38 159 GLN A CA 1
ATOM 1230 C C . GLN A 1 159 ? 42.890 2.470 -38.224 1.00 66.38 159 GLN A C 1
ATOM 1232 O O . GLN A 1 159 ? 41.827 1.876 -38.403 1.00 66.38 159 GLN A O 1
ATOM 1237 N N . SER A 1 160 ? 43.260 3.524 -38.949 1.00 64.75 160 SER A N 1
ATOM 1238 C CA . SER A 1 160 ? 42.706 3.745 -40.279 1.00 64.75 160 SER A CA 1
ATOM 1239 C C . SER A 1 160 ? 43.109 2.550 -41.148 1.00 64.75 160 SER A C 1
ATOM 1241 O O . SER A 1 160 ? 44.286 2.177 -41.107 1.00 64.75 160 SER A O 1
ATOM 1243 N N . PRO A 1 161 ? 42.183 1.930 -41.899 1.00 68.50 161 PRO A N 1
ATOM 1244 C CA . PRO A 1 161 ? 42.551 0.885 -42.842 1.00 68.50 161 PRO A CA 1
ATOM 1245 C C . PRO A 1 161 ? 43.620 1.426 -43.791 1.00 68.50 161 PRO A C 1
ATOM 1247 O O . PRO A 1 161 ? 43.518 2.556 -44.269 1.00 68.50 161 PRO A O 1
ATOM 1250 N N . ASP A 1 162 ? 44.663 0.627 -44.005 1.00 76.56 162 ASP A N 1
ATOM 1251 C CA . ASP A 1 162 ? 45.721 0.939 -44.960 1.00 76.56 162 ASP A CA 1
ATOM 1252 C C . ASP A 1 162 ? 45.092 1.238 -46.330 1.00 76.56 162 ASP A C 1
ATOM 1254 O O . ASP A 1 162 ? 44.094 0.614 -46.706 1.00 76.56 162 ASP A O 1
ATOM 1258 N N . ALA A 1 163 ? 45.645 2.194 -47.078 1.00 77.06 163 ALA A N 1
ATOM 1259 C CA . ALA A 1 163 ? 45.078 2.637 -48.353 1.00 77.06 163 ALA A CA 1
ATOM 1260 C C . ALA A 1 163 ? 44.897 1.457 -49.322 1.00 77.06 163 ALA A C 1
ATOM 1262 O O . ALA A 1 163 ? 43.902 1.376 -50.041 1.00 77.06 163 ALA A O 1
ATOM 1263 N N . VAL A 1 164 ? 45.811 0.486 -49.262 1.00 79.44 164 VAL A N 1
ATOM 1264 C CA . VAL A 1 164 ? 45.747 -0.761 -50.033 1.00 79.44 164 VAL A CA 1
ATOM 1265 C C . VAL A 1 164 ? 44.551 -1.625 -49.616 1.00 79.44 164 VAL A C 1
ATOM 1267 O O . VAL A 1 164 ? 43.832 -2.136 -50.472 1.00 79.44 164 VAL A O 1
ATOM 1270 N N . ALA A 1 165 ? 44.290 -1.753 -48.313 1.00 79.50 165 ALA A N 1
ATOM 1271 C CA . ALA A 1 165 ? 43.156 -2.514 -47.788 1.00 79.50 165 ALA A CA 1
ATOM 1272 C C . ALA A 1 165 ? 41.813 -1.833 -48.098 1.00 79.50 165 ALA A C 1
ATOM 1274 O O . ALA A 1 165 ? 40.831 -2.512 -48.393 1.00 79.50 165 ALA A O 1
ATOM 1275 N N . ALA A 1 166 ? 41.775 -0.498 -48.078 1.00 78.38 166 ALA A N 1
ATOM 1276 C CA . ALA A 1 166 ? 40.593 0.273 -48.452 1.00 78.38 166 ALA A CA 1
ATOM 1277 C C . ALA A 1 166 ? 40.262 0.122 -49.946 1.00 78.38 166 ALA A C 1
ATOM 1279 O O . ALA A 1 166 ? 39.096 -0.052 -50.291 1.00 78.38 166 ALA A O 1
ATOM 1280 N N . ILE A 1 167 ? 41.277 0.125 -50.818 1.00 80.88 167 ILE A N 1
ATOM 1281 C CA . ILE A 1 167 ? 41.096 -0.087 -52.261 1.00 80.88 167 ILE A CA 1
ATOM 1282 C C . ILE A 1 167 ? 40.664 -1.530 -52.554 1.00 80.88 167 ILE A C 1
ATOM 1284 O O . ILE A 1 167 ? 39.765 -1.737 -53.362 1.00 80.88 167 ILE A O 1
ATOM 1288 N N . ALA A 1 168 ? 41.226 -2.521 -51.855 1.00 78.88 168 ALA A N 1
ATOM 1289 C CA . ALA A 1 168 ? 40.840 -3.928 -52.008 1.00 78.88 168 ALA A CA 1
ATOM 1290 C C . ALA A 1 168 ? 39.411 -4.236 -51.517 1.00 78.88 168 ALA A C 1
ATOM 1292 O O . ALA A 1 168 ? 38.805 -5.213 -51.952 1.00 78.88 168 ALA A O 1
ATOM 1293 N N . ALA A 1 169 ? 38.868 -3.417 -50.612 1.00 82.19 169 ALA A N 1
ATOM 1294 C CA . ALA A 1 169 ? 37.499 -3.540 -50.116 1.00 82.19 169 ALA A CA 1
ATOM 1295 C C . ALA A 1 169 ? 36.458 -2.822 -51.000 1.00 82.19 169 ALA A C 1
ATOM 1297 O O . ALA A 1 169 ? 35.259 -2.907 -50.718 1.00 82.19 169 ALA A O 1
ATOM 1298 N N . LEU A 1 170 ? 36.882 -2.100 -52.046 1.00 84.12 170 LEU A N 1
ATOM 1299 C CA . LEU A 1 170 ? 35.955 -1.419 -52.945 1.00 84.12 170 LEU A CA 1
ATOM 1300 C C . LEU A 1 170 ? 35.230 -2.425 -53.856 1.00 84.12 170 LEU A C 1
ATOM 1302 O O . LEU A 1 170 ? 35.846 -3.349 -54.384 1.00 84.12 170 LEU A O 1
ATOM 1306 N N . PRO A 1 171 ? 33.922 -2.241 -54.101 1.00 85.38 171 PRO A N 1
ATOM 1307 C CA . PRO A 1 171 ? 33.204 -3.015 -55.106 1.00 85.38 171 PRO A CA 1
ATOM 1308 C C . PRO A 1 171 ? 33.801 -2.833 -56.509 1.00 85.38 171 PRO A C 1
ATOM 1310 O O . PRO A 1 171 ? 34.186 -1.725 -56.883 1.00 85.38 171 PRO A O 1
ATOM 1313 N N . TRP A 1 172 ? 33.772 -3.891 -57.324 1.00 84.19 172 TRP A N 1
ATOM 1314 C CA . TRP A 1 172 ? 34.387 -3.937 -58.663 1.00 84.19 172 TRP A CA 1
ATOM 1315 C C . TRP A 1 172 ? 33.971 -2.792 -59.609 1.00 84.19 172 TRP A C 1
ATOM 1317 O O . TRP A 1 172 ? 34.719 -2.410 -60.506 1.00 84.19 172 TRP A O 1
ATOM 1327 N N . TYR A 1 173 ? 32.782 -2.206 -59.427 1.00 81.12 173 TYR A N 1
ATOM 1328 C CA . TYR A 1 173 ? 32.313 -1.092 -60.255 1.00 81.12 173 TYR A CA 1
ATOM 1329 C C . TYR A 1 173 ? 33.010 0.244 -59.934 1.00 81.12 173 TYR A C 1
ATOM 1331 O O . TYR A 1 173 ? 33.019 1.138 -60.781 1.00 81.12 173 TYR A O 1
ATOM 1339 N N . CYS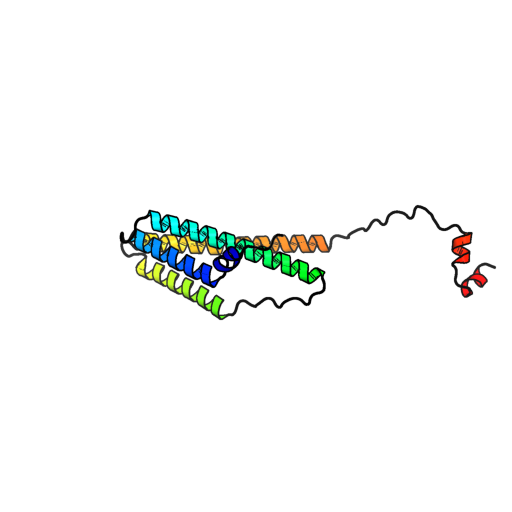 A 1 174 ? 33.620 0.383 -58.752 1.00 79.44 174 CYS A N 1
ATOM 1340 C CA . CYS A 1 174 ? 34.365 1.575 -58.332 1.00 79.44 174 CYS A CA 1
ATOM 1341 C C . CYS A 1 174 ? 35.808 1.600 -58.858 1.00 79.44 174 CYS A C 1
ATOM 1343 O O . CYS A 1 174 ? 36.393 2.676 -58.960 1.00 79.44 174 CYS A O 1
ATOM 1345 N N . GLU A 1 175 ? 36.379 0.453 -59.239 1.00 77.69 175 GLU A N 1
ATOM 1346 C CA . GLU A 1 175 ? 37.766 0.359 -59.730 1.00 77.69 175 GLU A CA 1
ATOM 1347 C C . GLU A 1 175 ? 38.011 1.206 -60.988 1.00 77.69 175 GLU A C 1
ATOM 1349 O O . GLU A 1 175 ? 39.117 1.689 -61.223 1.00 77.69 175 GLU A O 1
ATOM 1354 N N . ARG A 1 176 ? 36.967 1.431 -61.797 1.00 75.88 176 ARG A N 1
ATOM 1355 C CA . ARG A 1 176 ? 37.056 2.229 -63.028 1.00 75.88 176 ARG A CA 1
ATOM 1356 C C . ARG A 1 176 ? 37.237 3.727 -62.784 1.00 75.88 176 ARG A C 1
ATOM 1358 O O . ARG A 1 176 ? 37.655 4.413 -63.705 1.00 75.88 176 ARG A O 1
ATOM 1365 N N . LEU A 1 177 ? 36.921 4.221 -61.587 1.00 75.25 177 LEU A N 1
ATOM 1366 C CA . LEU A 1 177 ? 37.063 5.635 -61.219 1.00 75.25 177 LEU A CA 1
ATOM 1367 C C . LEU A 1 177 ? 38.465 5.976 -60.685 1.00 75.25 177 LEU A C 1
ATOM 1369 O O . LEU A 1 177 ? 38.753 7.145 -60.458 1.00 75.25 177 LEU A O 1
ATOM 1373 N N . LEU A 1 178 ? 39.312 4.965 -60.457 1.00 71.94 178 LEU A N 1
ATOM 1374 C CA . LEU A 1 178 ? 40.669 5.112 -59.913 1.00 71.94 178 LEU A CA 1
ATOM 1375 C C . LEU A 1 178 ? 41.773 5.081 -60.991 1.00 71.94 178 LEU A C 1
ATOM 1377 O O . LEU A 1 178 ? 42.949 5.165 -60.641 1.00 71.94 178 LEU A O 1
ATOM 1381 N N . LYS A 1 179 ? 41.412 4.939 -62.273 1.00 59.09 179 LYS A N 1
ATOM 1382 C CA . LYS A 1 179 ? 42.317 5.075 -63.428 1.00 59.09 179 LYS A CA 1
ATOM 1383 C C . LYS A 1 179 ? 42.175 6.456 -64.046 1.00 59.09 179 LYS A C 1
ATOM 1385 O O . LYS A 1 179 ? 43.217 6.988 -64.478 1.00 59.09 179 LYS A O 1
#

Radius of gyration: 30.4 Å; chains: 1; bounding box: 69×35×92 Å

pLDDT: mean 82.12, std 9.23, range [57.03, 94.25]

Sequence (179 aa):
MSRPSLLTYLVGNIASLVAVFCLMLWSIYAAFTGQVGWWIALAAIVVTSMSVNAGNRLTEYRNWKRDWDAMSGASPRQQLRIPAWRQMLGATILGVGAWGALKYGAQPGMEIPALLFWIGLALLLGRWVFMAAWRKRANAKAVAARDAPVTVVLPIPRQSPDAVAAIAALPWYCERLLK

Secondary structure (DSSP, 8-state):
-PPPPHHHHHHTSHHHHHHHHHHHHHHHHHHHTTSS-HHHHHHHHHHHHHHHHHHHHHHHHHHHHHHHHHHTTPPPPP--PPPHHHHHHHHHHHHHHHHHHHHHTTSTTTHHHHHHHHHHHHHHHHHHHHHHHHHHHHHHHHHHHHSS-----PPP-S-PPPHHHHHHTS-TTTGGG--

Foldseek 3Di:
DDDDDPVLVVLLDPVNLVVLVVVLVVQVVCCLVVNDPPVVNVVSVVSSVVSVVSNVVVVVVVVVVQVVCVVVVNDRDPDPDPPVVVVVVVVVVLVVLQVCLVPCCPPVPNVVVSVVSVVVVCVVVVVVVVVVVVVVVVVVVVVVVVPPPDPPPDPDPPDDPDPVRVLVPDDPVCVVVVD